Protein AF-A0A226M8Y0-F1 (afdb_monomer)

InterPro domains:
  IPR011990 Tetratricopeptide-like helical domain superfamily [G3DSA:1.25.40.10] (1-54)
  IPR011990 Tetratricopeptide-like helical domain superfamily [SSF48452] (23-105)

Nearest PDB structures (foldseek):
  7r5j-assembly1_00  TM=8.831E-01  e=1.994E-09  Homo sapiens
  7tdz-assembly1_P  TM=9.071E-01  e=4.743E-09  Xenopus laevis
  7mnl-assembly1_A  TM=5.770E-01  e=2.683E-08  Homo sapiens
  6tzt-assembly1_A  TM=6.673E-01  e=3.826E-02  Homo sapiens
  5a1v-assembly1_Q  TM=6.647E-01  e=2.278E-01  Mus musculus

Organism: Callipepla squamata (NCBI:txid9009)

Structure (mmCIF, N/CA/C/O backbone):
data_AF-A0A226M8Y0-F1
#
_entry.id   AF-A0A226M8Y0-F1
#
loop_
_atom_site.group_PDB
_atom_site.id
_atom_site.type_symbol
_atom_site.label_atom_id
_atom_site.label_alt_id
_atom_site.label_comp_id
_atom_site.label_asym_id
_atom_site.label_entity_id
_atom_site.label_seq_id
_atom_site.pdbx_PDB_ins_code
_atom_site.Cartn_x
_atom_site.Cartn_y
_atom_site.Cartn_z
_atom_site.occupancy
_atom_site.B_iso_or_equiv
_atom_site.auth_seq_id
_atom_site.auth_comp_id
_atom_site.auth_asym_id
_atom_site.auth_atom_id
_atom_site.pdbx_PDB_model_num
ATOM 1 N N . MET A 1 1 ? 2.984 3.145 -31.083 1.00 58.38 1 MET A N 1
ATOM 2 C CA . MET A 1 1 ? 3.141 1.990 -30.169 1.00 58.38 1 MET A CA 1
ATOM 3 C C . MET A 1 1 ? 1.773 1.666 -29.578 1.00 58.38 1 MET A C 1
ATOM 5 O O . MET A 1 1 ? 1.120 2.589 -29.107 1.00 58.38 1 MET A O 1
ATOM 9 N N . GLN A 1 2 ? 1.314 0.416 -29.656 1.00 77.88 2 GLN A N 1
ATOM 10 C CA . GLN A 1 2 ? -0.020 0.004 -29.196 1.00 77.88 2 GLN A CA 1
ATOM 11 C C . GLN A 1 2 ? -0.092 0.041 -27.660 1.00 77.88 2 GLN A C 1
ATOM 13 O O . GLN A 1 2 ? 0.807 -0.481 -27.000 1.00 77.88 2 GLN A O 1
ATOM 18 N N . LYS A 1 3 ? -1.111 0.698 -27.084 1.00 72.81 3 LYS A N 1
ATOM 19 C CA . LYS A 1 3 ? -1.221 0.896 -25.624 1.00 72.81 3 LYS A CA 1
ATOM 20 C C . LYS A 1 3 ? -1.254 -0.441 -24.874 1.00 72.81 3 LYS A C 1
ATOM 22 O O . LYS A 1 3 ? -0.541 -0.593 -23.888 1.00 72.81 3 LYS A O 1
ATOM 27 N N . ASP A 1 4 ? -1.975 -1.427 -25.399 1.00 77.56 4 ASP A N 1
ATOM 28 C CA . ASP A 1 4 ? -2.114 -2.756 -24.782 1.00 77.56 4 ASP A CA 1
ATOM 29 C C . ASP A 1 4 ? -0.784 -3.511 -24.689 1.00 77.56 4 ASP A C 1
ATOM 31 O O . ASP A 1 4 ? -0.531 -4.237 -23.728 1.00 77.56 4 ASP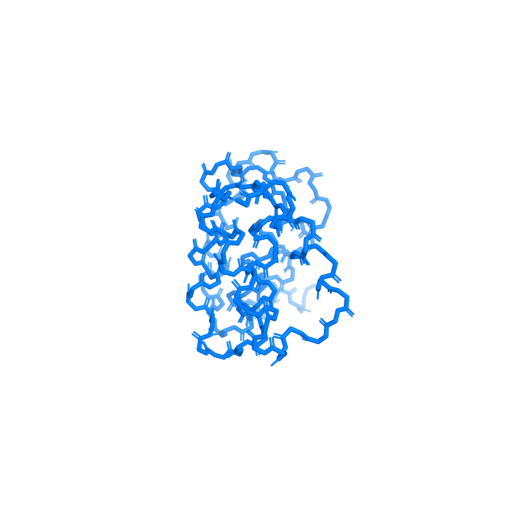 A O 1
ATOM 35 N N . LEU A 1 5 ? 0.120 -3.276 -25.646 1.00 82.12 5 LEU A N 1
ATOM 36 C CA . LEU A 1 5 ? 1.455 -3.866 -25.632 1.00 82.12 5 LEU A CA 1
ATOM 37 C C . LEU A 1 5 ? 2.279 -3.356 -24.442 1.00 82.12 5 LEU A C 1
ATOM 39 O O . LEU A 1 5 ? 3.066 -4.109 -23.877 1.00 82.12 5 LEU A O 1
ATOM 43 N N . VAL A 1 6 ? 2.085 -2.098 -24.026 1.00 83.00 6 VAL A N 1
ATOM 44 C CA . VAL A 1 6 ? 2.782 -1.526 -22.863 1.00 83.00 6 VAL A CA 1
ATOM 45 C C . VAL A 1 6 ? 2.369 -2.240 -21.579 1.00 83.00 6 VAL A C 1
ATOM 47 O O . VAL A 1 6 ? 3.239 -2.611 -20.793 1.00 83.00 6 VAL A O 1
ATOM 50 N N . LEU A 1 7 ? 1.066 -2.471 -21.385 1.00 78.12 7 LEU A N 1
ATOM 51 C CA . LEU A 1 7 ? 0.573 -3.189 -20.211 1.00 78.12 7 LEU A CA 1
ATOM 52 C C . LEU A 1 7 ? 1.078 -4.635 -20.210 1.00 78.12 7 LEU A C 1
ATOM 54 O O . LEU A 1 7 ? 1.578 -5.101 -19.192 1.00 78.12 7 LEU A O 1
ATOM 58 N N . LYS A 1 8 ? 1.055 -5.310 -21.367 1.00 82.56 8 LYS A N 1
ATOM 59 C CA . LYS A 1 8 ? 1.547 -6.688 -21.496 1.00 82.56 8 LYS A CA 1
ATOM 60 C C . LYS A 1 8 ? 3.038 -6.819 -21.193 1.00 82.56 8 LYS A C 1
ATOM 62 O O . LYS A 1 8 ? 3.442 -7.748 -20.502 1.00 82.56 8 LYS A O 1
ATOM 67 N N . ILE A 1 9 ? 3.858 -5.885 -21.677 1.00 82.69 9 ILE A N 1
ATOM 68 C CA . ILE A 1 9 ? 5.292 -5.853 -21.360 1.00 82.69 9 ILE A CA 1
ATOM 69 C C . ILE A 1 9 ? 5.486 -5.667 -19.852 1.00 82.69 9 ILE A C 1
ATOM 71 O O . ILE A 1 9 ? 6.259 -6.404 -19.245 1.00 82.69 9 ILE A O 1
ATOM 75 N N . ALA A 1 10 ? 4.758 -4.738 -19.232 1.00 78.00 10 ALA A N 1
ATOM 76 C CA . ALA A 1 10 ? 4.867 -4.492 -17.799 1.00 78.00 10 ALA A CA 1
ATOM 77 C C . ALA A 1 10 ? 4.387 -5.703 -16.959 1.00 78.00 10 ALA A C 1
ATOM 79 O O . ALA A 1 10 ? 5.039 -6.073 -15.984 1.00 78.00 10 ALA A O 1
ATOM 80 N N . GLU A 1 11 ? 3.322 -6.395 -17.384 1.00 77.56 11 GLU A N 1
ATOM 81 C CA . GLU A 1 11 ? 2.862 -7.664 -16.795 1.00 77.56 11 GLU A CA 1
ATOM 82 C C . GLU A 1 11 ? 3.895 -8.789 -16.922 1.00 77.56 11 GLU A C 1
ATOM 84 O O . GLU A 1 11 ? 4.092 -9.550 -15.979 1.00 77.56 11 GLU A O 1
ATOM 89 N N . LEU A 1 12 ? 4.571 -8.919 -18.066 1.00 79.12 12 LEU A N 1
ATOM 90 C CA . LEU A 1 12 ? 5.608 -9.938 -18.263 1.00 79.12 12 LEU A CA 1
ATOM 91 C C . LEU A 1 12 ? 6.837 -9.671 -17.389 1.00 79.12 12 LEU A C 1
ATOM 93 O O . LEU A 1 12 ? 7.475 -10.601 -16.895 1.00 79.12 12 LEU A O 1
ATOM 97 N N . LEU A 1 13 ? 7.148 -8.397 -17.157 1.00 68.19 13 LEU A N 1
ATOM 98 C CA . LEU A 1 13 ? 8.251 -7.977 -16.297 1.00 68.19 13 LEU A CA 1
ATOM 99 C C . LEU A 1 13 ? 7.940 -8.167 -14.804 1.00 68.19 13 LEU A C 1
ATOM 101 O O . LEU A 1 13 ? 8.865 -8.202 -14.005 1.00 68.19 13 LEU A O 1
ATOM 105 N N . ARG A 1 14 ? 6.679 -8.426 -14.429 1.00 65.12 14 ARG A N 1
ATOM 106 C CA . ARG A 1 14 ? 6.230 -8.759 -13.060 1.00 65.12 14 ARG A CA 1
ATOM 107 C C . ARG A 1 14 ? 6.970 -9.945 -12.423 1.00 65.12 14 ARG A C 1
ATOM 109 O O . ARG A 1 14 ? 7.017 -10.041 -11.193 1.00 65.12 14 ARG A O 1
ATOM 116 N N . HIS A 1 15 ? 7.460 -10.871 -13.249 1.00 60.75 15 HIS A N 1
ATOM 117 C CA . HIS A 1 15 ? 8.180 -12.082 -12.833 1.00 60.75 15 HIS A CA 1
ATOM 118 C C . HIS A 1 15 ? 9.705 -11.940 -12.914 1.00 60.75 15 HIS A C 1
ATOM 120 O O . HIS A 1 15 ? 10.415 -12.841 -12.477 1.00 60.75 15 HIS A O 1
ATOM 126 N N . LYS A 1 16 ? 10.209 -10.838 -13.480 1.00 58.28 16 LYS A N 1
ATOM 127 C CA . LYS A 1 16 ? 11.637 -10.521 -13.517 1.00 58.28 16 LYS A CA 1
ATOM 128 C C . LYS A 1 16 ? 11.958 -9.520 -12.415 1.00 58.28 16 LYS A C 1
ATOM 130 O O . LYS A 1 16 ? 11.077 -8.802 -11.950 1.00 58.28 16 LYS A O 1
ATOM 135 N N . ASP A 1 17 ? 13.210 -9.520 -11.984 1.00 61.28 17 ASP A N 1
ATOM 136 C CA . ASP A 1 17 ? 13.691 -8.626 -10.939 1.00 61.28 17 ASP A CA 1
ATOM 137 C C . ASP A 1 17 ? 13.420 -7.166 -11.345 1.00 61.28 17 ASP A C 1
ATOM 139 O O . ASP A 1 17 ? 13.910 -6.688 -12.372 1.00 61.28 17 ASP A O 1
ATOM 143 N N . ILE A 1 18 ? 12.558 -6.481 -10.585 1.00 63.34 18 ILE A N 1
ATOM 144 C CA . ILE A 1 18 ? 12.088 -5.115 -10.890 1.00 63.34 18 ILE A CA 1
ATOM 145 C C . ILE A 1 18 ? 13.242 -4.100 -10.754 1.00 63.34 18 ILE A C 1
ATOM 147 O O . ILE A 1 18 ? 13.149 -2.976 -11.243 1.00 63.34 18 ILE A O 1
ATOM 151 N N . THR A 1 19 ? 14.365 -4.537 -10.180 1.00 61.97 19 THR A N 1
ATOM 152 C CA . THR A 1 19 ? 15.636 -3.814 -10.105 1.00 61.97 19 THR A CA 1
ATOM 153 C C . THR A 1 19 ? 16.309 -3.585 -11.472 1.00 61.97 19 THR A C 1
ATOM 155 O O . THR A 1 19 ? 17.197 -2.739 -11.570 1.00 61.97 19 THR A O 1
ATOM 158 N N . ASP A 1 20 ? 15.875 -4.247 -12.558 1.00 70.19 20 ASP A N 1
ATOM 159 C CA . ASP A 1 20 ? 16.306 -3.907 -13.926 1.00 70.19 20 ASP A CA 1
ATOM 160 C C . ASP A 1 20 ? 15.704 -2.549 -14.343 1.00 70.19 20 ASP A C 1
ATOM 162 O O . ASP A 1 20 ? 14.484 -2.388 -14.426 1.00 70.19 20 ASP A O 1
ATOM 166 N N . GLY A 1 21 ? 16.546 -1.563 -14.676 1.00 75.44 21 GLY A N 1
ATOM 167 C CA . GLY A 1 21 ? 16.112 -0.221 -15.097 1.00 75.44 21 GLY A CA 1
ATOM 168 C C . GLY A 1 21 ? 15.120 -0.211 -16.273 1.00 75.44 21 GLY A C 1
ATOM 169 O O . GLY A 1 21 ? 14.313 0.713 -16.403 1.00 75.44 21 GLY A O 1
ATOM 170 N N . ARG A 1 22 ? 15.094 -1.266 -17.101 1.00 81.94 22 ARG A N 1
ATOM 171 C CA . ARG A 1 22 ? 14.066 -1.439 -18.143 1.00 81.94 22 ARG A CA 1
ATOM 172 C C . ARG A 1 22 ? 12.691 -1.749 -17.555 1.00 81.94 22 ARG A C 1
ATOM 174 O O . ARG A 1 22 ? 11.695 -1.257 -18.080 1.00 81.94 22 ARG A O 1
ATOM 181 N N . ALA A 1 23 ? 12.621 -2.547 -16.489 1.00 81.81 23 ALA A N 1
ATOM 182 C CA . ALA A 1 23 ? 11.373 -2.858 -15.798 1.00 81.81 23 ALA A CA 1
ATOM 183 C C . ALA A 1 23 ? 10.760 -1.598 -15.189 1.00 81.81 23 ALA A C 1
ATOM 185 O O . ALA A 1 23 ? 9.596 -1.306 -15.469 1.00 81.81 23 ALA A O 1
ATOM 186 N N . LYS A 1 24 ? 11.565 -0.797 -14.481 1.00 85.69 24 LYS A N 1
ATOM 187 C CA . LYS A 1 24 ? 11.145 0.506 -13.947 1.00 85.69 24 LYS A CA 1
ATOM 188 C C . LYS A 1 24 ? 10.529 1.403 -15.027 1.00 85.69 24 LYS A C 1
ATOM 190 O O . LYS A 1 24 ? 9.388 1.841 -14.880 1.00 85.69 24 LYS A O 1
ATOM 195 N N . PHE A 1 25 ? 11.213 1.575 -16.162 1.00 89.12 25 PHE A N 1
ATOM 196 C CA . PHE A 1 25 ? 10.705 2.377 -17.282 1.00 89.12 25 PHE A CA 1
ATOM 197 C C . PHE A 1 25 ? 9.332 1.903 -17.792 1.00 89.12 25 PHE A C 1
ATOM 199 O O . PHE A 1 25 ? 8.430 2.712 -18.027 1.00 89.12 25 PHE A O 1
ATOM 206 N N . TRP A 1 26 ? 9.150 0.592 -17.980 1.00 89.56 26 TRP A N 1
ATOM 207 C CA . TRP A 1 26 ? 7.886 0.048 -18.483 1.00 89.56 26 TRP A CA 1
ATOM 208 C C . TRP A 1 26 ? 6.749 0.162 -17.470 1.00 89.56 26 TRP A C 1
ATOM 210 O O . TRP A 1 26 ? 5.623 0.463 -17.869 1.00 89.56 26 TRP A O 1
ATOM 220 N N . VAL A 1 27 ? 7.039 -0.016 -16.180 1.00 89.62 27 VAL A N 1
ATOM 221 C CA . VAL A 1 27 ? 6.064 0.157 -15.095 1.00 89.62 27 VAL A CA 1
ATOM 222 C C . VAL A 1 27 ? 5.602 1.610 -15.002 1.00 89.62 27 VAL A C 1
ATOM 224 O O . VAL A 1 27 ? 4.398 1.868 -15.016 1.00 89.62 27 VAL A O 1
ATOM 227 N N . GLU A 1 28 ? 6.525 2.573 -14.993 1.00 90.12 28 GLU A N 1
ATOM 228 C CA . GLU A 1 28 ? 6.189 4.003 -14.974 1.00 90.12 28 GLU A CA 1
ATOM 229 C C . GLU A 1 28 ? 5.372 4.408 -16.206 1.00 90.12 28 GLU A C 1
ATOM 231 O O . GLU A 1 28 ? 4.369 5.124 -16.111 1.00 90.12 28 GLU A O 1
ATOM 236 N N . LYS A 1 29 ? 5.754 3.897 -17.383 1.00 90.94 29 LYS A N 1
ATOM 237 C CA . LYS A 1 29 ? 5.026 4.150 -18.627 1.00 90.94 29 LYS A CA 1
ATOM 238 C C . LYS A 1 29 ? 3.618 3.552 -18.599 1.00 90.94 29 LYS A C 1
ATOM 240 O O . LYS A 1 29 ? 2.691 4.220 -19.057 1.00 90.94 29 LYS A O 1
ATOM 245 N N . ALA A 1 30 ? 3.445 2.340 -18.069 1.00 90.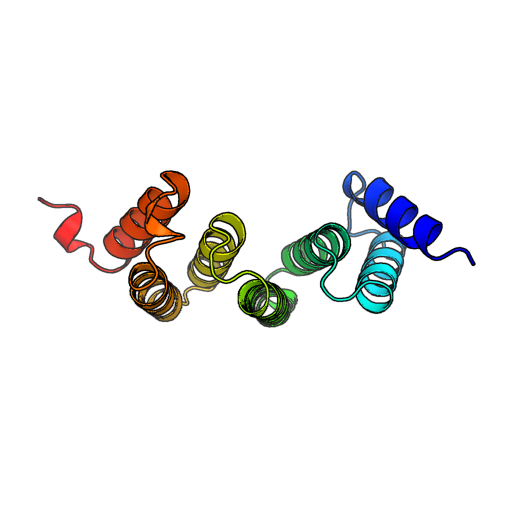00 30 ALA A N 1
ATOM 246 C CA . ALA A 1 30 ? 2.135 1.712 -17.908 1.00 90.00 30 ALA A CA 1
ATOM 247 C C . ALA A 1 30 ? 1.250 2.513 -16.943 1.00 90.00 30 ALA A C 1
ATOM 249 O O . ALA A 1 30 ? 0.122 2.847 -17.297 1.00 90.00 30 ALA A O 1
ATOM 250 N N . ALA A 1 31 ? 1.780 2.912 -15.783 1.00 89.38 31 ALA A N 1
ATOM 251 C CA . ALA A 1 31 ? 1.050 3.715 -14.804 1.00 89.38 31 ALA A CA 1
ATOM 252 C C . ALA A 1 31 ? 0.582 5.064 -15.376 1.00 89.38 31 ALA A C 1
ATOM 254 O O . ALA A 1 31 ? -0.535 5.497 -15.104 1.00 89.38 31 ALA A O 1
ATOM 255 N N . ARG A 1 32 ? 1.403 5.711 -16.216 1.00 90.12 32 ARG A N 1
ATOM 256 C CA . ARG A 1 32 ? 1.033 6.967 -16.887 1.00 90.12 32 ARG A CA 1
ATOM 257 C C . ARG A 1 32 ? -0.031 6.780 -17.972 1.00 90.12 32 ARG A C 1
ATOM 259 O O . ARG A 1 32 ? -0.850 7.669 -18.176 1.00 90.12 32 ARG A O 1
ATOM 266 N N . LEU A 1 33 ? 0.005 5.668 -18.708 1.00 91.44 33 LEU A N 1
ATOM 267 C CA . LEU A 1 33 ? -0.943 5.404 -19.799 1.00 91.44 33 LEU A CA 1
ATOM 268 C C . LEU A 1 33 ? -2.291 4.864 -19.313 1.00 91.44 33 LEU A C 1
ATOM 270 O O . LEU A 1 33 ? -3.287 5.033 -20.014 1.00 91.44 33 LEU A O 1
ATOM 274 N N . PHE A 1 34 ? -2.310 4.227 -18.143 1.00 87.81 34 PHE A N 1
ATOM 275 C CA . PHE A 1 34 ? -3.477 3.557 -17.577 1.00 87.81 34 PHE A CA 1
ATOM 276 C C . PHE A 1 34 ? -3.701 3.959 -16.107 1.00 87.81 34 PHE A C 1
ATOM 278 O O . PHE A 1 34 ? -3.639 3.103 -15.219 1.00 87.81 34 PHE A O 1
ATOM 285 N N . PRO A 1 35 ? -3.948 5.250 -15.813 1.00 86.69 35 PRO A N 1
ATOM 286 C CA . PRO A 1 35 ? -4.215 5.689 -14.447 1.00 86.69 35 PRO A CA 1
ATOM 287 C C . PRO A 1 35 ? -5.475 5.003 -13.900 1.00 86.69 35 PRO A C 1
ATOM 289 O O . PRO A 1 35 ? -6.492 4.919 -14.585 1.00 86.69 35 PRO A O 1
ATOM 292 N N . GLY A 1 36 ? -5.400 4.485 -12.673 1.00 85.31 36 GLY A N 1
ATOM 293 C CA . GLY A 1 36 ? -6.509 3.781 -12.018 1.00 85.31 36 GLY A CA 1
ATOM 294 C C . GLY A 1 36 ? -6.747 2.345 -12.500 1.00 85.31 36 GLY A C 1
ATOM 295 O O . GLY A 1 36 ? -7.565 1.645 -11.910 1.00 85.31 36 GLY A O 1
ATOM 296 N N . ASN A 1 37 ? -6.032 1.866 -13.526 1.00 89.19 37 ASN A N 1
ATOM 297 C CA . ASN A 1 37 ? -6.103 0.462 -13.920 1.00 89.19 37 ASN A CA 1
ATOM 298 C C . ASN A 1 37 ? -5.466 -0.423 -12.827 1.00 89.19 37 ASN A C 1
ATOM 300 O O . ASN A 1 37 ? -4.282 -0.235 -12.533 1.00 89.19 37 ASN A O 1
ATOM 304 N N . PRO A 1 38 ? -6.182 -1.422 -12.270 1.00 87.19 38 PRO A N 1
ATOM 305 C CA . PRO A 1 38 ? -5.672 -2.220 -11.153 1.00 87.19 38 PRO A CA 1
ATOM 306 C C . PRO A 1 38 ? -4.337 -2.918 -11.441 1.00 87.19 38 PRO A C 1
ATOM 308 O O . PRO A 1 38 ? -3.470 -2.979 -10.572 1.00 87.19 38 PRO A O 1
ATOM 311 N N . ALA A 1 39 ? -4.124 -3.411 -12.666 1.00 87.44 39 ALA A N 1
ATOM 312 C CA . ALA A 1 39 ? -2.875 -4.077 -13.031 1.00 87.44 39 ALA A CA 1
ATOM 313 C C . ALA A 1 39 ? -1.702 -3.086 -13.091 1.00 87.44 39 ALA A C 1
ATOM 315 O O . ALA A 1 39 ? -0.643 -3.347 -12.516 1.00 87.44 39 ALA A O 1
ATOM 316 N N . ALA A 1 40 ? -1.897 -1.924 -13.721 1.00 89.75 40 ALA A N 1
ATOM 317 C CA . ALA A 1 40 ? -0.882 -0.872 -13.783 1.00 89.75 40 ALA A CA 1
ATOM 318 C C . ALA A 1 40 ? -0.540 -0.322 -12.387 1.00 89.75 40 ALA A C 1
ATOM 320 O O . ALA A 1 40 ? 0.636 -0.143 -12.061 1.00 89.75 40 ALA A O 1
ATOM 321 N N . CYS A 1 41 ? -1.548 -0.120 -11.537 1.00 90.69 41 CYS A N 1
ATOM 322 C CA . CYS A 1 41 ? -1.340 0.317 -10.164 1.00 90.69 41 CYS A CA 1
ATOM 323 C C . CYS A 1 41 ? -0.580 -0.727 -9.337 1.00 90.69 41 CYS A C 1
ATOM 325 O O . CYS A 1 41 ? 0.394 -0.375 -8.678 1.00 90.69 41 CYS A O 1
ATOM 327 N N . ARG A 1 42 ? -0.928 -2.019 -9.428 1.00 90.06 42 ARG A N 1
ATOM 328 C CA . ARG A 1 42 ? -0.197 -3.087 -8.717 1.00 90.06 42 ARG A CA 1
ATOM 329 C C . ARG A 1 42 ? 1.261 -3.198 -9.147 1.00 90.06 42 ARG A C 1
ATOM 331 O O . ARG A 1 42 ? 2.118 -3.480 -8.313 1.00 90.06 42 ARG A O 1
ATOM 338 N N . LEU A 1 43 ? 1.561 -2.962 -10.422 1.00 89.75 43 LEU A N 1
ATOM 339 C CA . LEU A 1 43 ? 2.942 -2.906 -10.902 1.00 89.75 43 LEU A CA 1
ATOM 340 C C . LEU A 1 43 ? 3.698 -1.719 -10.295 1.00 89.75 43 LEU A C 1
ATOM 342 O O . LEU A 1 43 ? 4.810 -1.900 -9.802 1.00 89.75 43 LEU A O 1
ATOM 346 N N . LYS A 1 44 ? 3.078 -0.531 -10.262 1.00 91.81 44 LYS A N 1
ATOM 347 C CA . LYS A 1 44 ? 3.661 0.660 -9.628 1.00 91.81 44 LYS A CA 1
ATOM 348 C C . LYS A 1 44 ? 3.885 0.459 -8.128 1.00 91.81 44 LYS A C 1
ATOM 350 O O . LYS A 1 44 ? 4.952 0.791 -7.630 1.00 91.81 44 LYS A O 1
ATOM 355 N N . GLN A 1 45 ? 2.917 -0.120 -7.423 1.00 92.31 45 GLN A N 1
ATOM 356 C CA . GLN A 1 45 ? 3.046 -0.431 -6.002 1.00 92.31 45 GLN A CA 1
ATOM 357 C C . GLN A 1 45 ? 4.253 -1.341 -5.724 1.00 92.31 45 GLN A C 1
ATOM 359 O O . GLN A 1 45 ? 5.057 -1.031 -4.855 1.00 92.31 45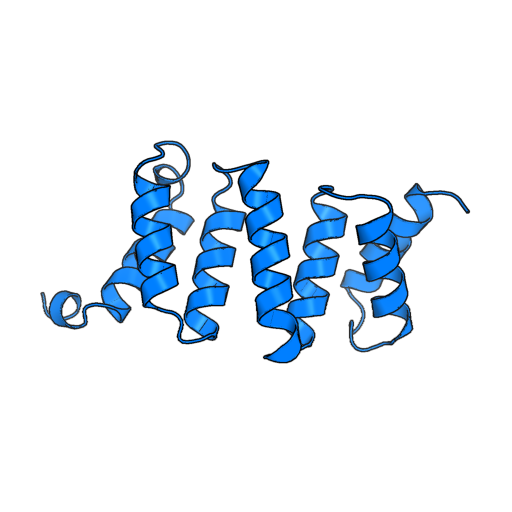 GLN A O 1
ATOM 364 N N . ARG A 1 46 ? 4.432 -2.421 -6.499 1.00 89.00 46 ARG A N 1
ATOM 365 C CA . ARG A 1 46 ? 5.576 -3.338 -6.339 1.00 89.00 46 ARG A CA 1
ATOM 366 C C . ARG A 1 46 ? 6.927 -2.689 -6.619 1.00 89.00 46 ARG A C 1
ATOM 368 O O . ARG A 1 46 ? 7.903 -3.019 -5.956 1.00 89.00 46 ARG A O 1
ATOM 375 N N . LEU A 1 47 ? 6.986 -1.798 -7.609 1.00 90.12 47 LEU A N 1
ATOM 376 C CA . LEU A 1 47 ? 8.185 -1.006 -7.875 1.00 90.12 47 LEU A CA 1
ATOM 377 C C . LEU A 1 47 ? 8.548 -0.170 -6.642 1.00 90.12 47 LEU A C 1
ATOM 379 O O . LEU A 1 47 ? 9.672 -0.256 -6.164 1.00 90.12 47 LEU A O 1
ATOM 383 N N . LEU A 1 48 ? 7.578 0.547 -6.077 1.00 91.06 48 LEU A N 1
ATOM 384 C CA . LEU A 1 48 ? 7.790 1.391 -4.898 1.00 91.06 48 LEU A CA 1
ATOM 385 C C . LEU A 1 48 ? 8.141 0.580 -3.640 1.00 91.06 48 LEU A C 1
ATOM 387 O O . LEU A 1 48 ? 8.944 1.022 -2.829 1.00 91.06 48 LEU A O 1
ATOM 391 N N . GLU A 1 49 ? 7.605 -0.633 -3.492 1.00 88.56 49 GLU A N 1
ATOM 392 C CA . GLU A 1 49 ? 7.998 -1.549 -2.409 1.00 88.56 49 GLU A CA 1
ATOM 393 C C . GLU A 1 49 ? 9.466 -1.971 -2.490 1.00 88.56 49 GLU A C 1
ATOM 395 O O . GLU A 1 49 ? 10.107 -2.151 -1.457 1.00 88.56 49 GLU A O 1
ATOM 400 N N . SER A 1 50 ? 10.007 -2.114 -3.704 1.00 86.75 50 SER A N 1
ATOM 401 C CA . SER A 1 50 ? 11.425 -2.440 -3.895 1.00 86.75 50 SER A CA 1
ATOM 402 C C . SER A 1 50 ? 12.367 -1.266 -3.608 1.00 86.75 50 SER A C 1
ATOM 404 O O . SER A 1 50 ? 13.551 -1.487 -3.376 1.00 86.75 50 SER A O 1
ATOM 406 N N . GLU A 1 51 ? 11.850 -0.034 -3.576 1.00 86.62 51 GLU A N 1
ATOM 407 C CA . GLU A 1 51 ? 12.621 1.186 -3.293 1.00 86.62 51 GLU A CA 1
ATOM 408 C C . GLU A 1 51 ? 12.800 1.452 -1.783 1.00 86.62 51 GLU A C 1
ATOM 410 O O . GLU A 1 51 ? 13.477 2.402 -1.399 1.00 86.62 51 GLU A O 1
ATOM 415 N N . GLY A 1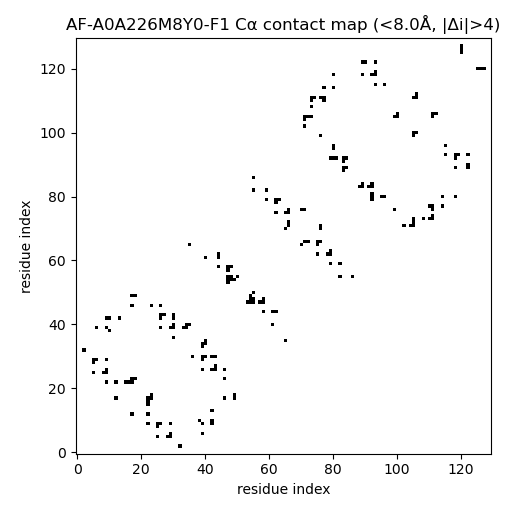 52 ? 12.242 0.614 -0.901 1.00 85.44 52 GLY A N 1
ATOM 416 C CA . GLY A 1 52 ? 12.447 0.744 0.543 1.00 85.44 52 GLY A CA 1
ATOM 417 C C . GLY A 1 52 ? 11.831 2.025 1.117 1.00 85.44 52 GLY A C 1
ATOM 418 O O . GLY A 1 52 ? 10.656 2.297 0.892 1.00 85.44 52 GLY A O 1
ATOM 419 N N . GLU A 1 53 ? 12.580 2.784 1.929 1.00 85.69 53 GLU A N 1
ATOM 420 C CA . GLU A 1 53 ? 12.096 4.038 2.557 1.00 85.69 53 GLU A CA 1
ATOM 421 C C . GLU A 1 53 ? 11.710 5.091 1.516 1.00 85.69 53 GLU A C 1
ATOM 423 O O . GLU A 1 53 ? 10.639 5.688 1.627 1.00 85.69 53 GLU A O 1
ATOM 428 N N . ASP A 1 54 ? 12.511 5.240 0.461 1.00 84.94 54 ASP A N 1
ATOM 429 C CA . ASP A 1 54 ? 12.342 6.287 -0.552 1.00 84.94 54 ASP A CA 1
ATOM 430 C C . ASP A 1 54 ? 11.025 6.147 -1.343 1.00 84.94 54 ASP A C 1
ATOM 432 O O . ASP A 1 54 ? 10.440 7.139 -1.786 1.00 84.94 54 ASP A O 1
ATOM 436 N N . GLY A 1 55 ? 10.524 4.916 -1.493 1.00 87.69 55 GLY A N 1
ATOM 437 C CA . GLY A 1 55 ? 9.284 4.612 -2.213 1.00 87.69 55 GLY A CA 1
ATOM 438 C C . GLY A 1 55 ? 8.010 4.662 -1.362 1.00 87.69 55 GLY A C 1
ATOM 439 O O . GLY A 1 55 ? 6.907 4.612 -1.915 1.00 87.69 55 GLY A O 1
ATOM 440 N N . ARG A 1 56 ? 8.108 4.755 -0.028 1.00 91.44 56 ARG A N 1
ATOM 441 C CA . ARG A 1 56 ? 6.957 4.551 0.877 1.00 91.44 56 ARG A CA 1
ATOM 442 C C . ARG A 1 56 ? 5.873 5.608 0.767 1.00 91.44 56 ARG A C 1
ATOM 444 O O . ARG A 1 56 ? 4.699 5.253 0.676 1.00 91.44 56 ARG A O 1
ATOM 451 N N . ASP A 1 57 ? 6.229 6.887 0.785 1.00 93.12 57 ASP A N 1
ATOM 452 C CA . ASP A 1 57 ? 5.219 7.952 0.735 1.00 93.12 57 ASP A CA 1
ATOM 453 C C . ASP A 1 57 ? 4.484 7.941 -0.610 1.00 93.12 57 ASP A C 1
ATOM 455 O O . ASP A 1 57 ? 3.255 8.014 -0.662 1.00 93.12 57 ASP A O 1
ATOM 459 N N . GLN A 1 58 ? 5.216 7.697 -1.699 1.00 92.94 58 GLN A N 1
ATOM 460 C CA . GLN A 1 58 ? 4.615 7.496 -3.015 1.00 92.94 58 GLN A CA 1
ATOM 461 C C . GLN A 1 58 ? 3.719 6.250 -3.054 1.00 92.94 58 GLN A C 1
ATOM 463 O O . GLN A 1 58 ? 2.678 6.260 -3.716 1.00 92.94 58 GLN A O 1
ATOM 468 N N . LEU A 1 59 ? 4.096 5.172 -2.357 1.00 95.31 59 LEU A N 1
ATOM 469 C CA . LEU A 1 59 ? 3.288 3.957 -2.261 1.00 95.31 59 LEU A CA 1
ATOM 470 C C . LEU A 1 59 ? 1.969 4.232 -1.531 1.00 95.31 59 LEU A C 1
ATOM 472 O O . LEU A 1 59 ? 0.910 3.821 -2.011 1.00 95.31 59 LEU A O 1
ATOM 476 N N . LEU A 1 60 ? 2.023 4.965 -0.415 1.00 95.19 60 LEU A N 1
ATOM 477 C CA . LEU A 1 60 ? 0.839 5.408 0.321 1.00 95.19 60 LEU A CA 1
ATOM 478 C C . LEU A 1 60 ? -0.085 6.245 -0.569 1.00 95.19 60 LEU A C 1
ATOM 480 O O . LEU A 1 60 ? -1.292 6.006 -0.584 1.00 95.19 60 LEU A O 1
ATOM 484 N N . ASP A 1 61 ? 0.460 7.179 -1.348 1.00 94.25 61 ASP A N 1
ATOM 485 C CA . ASP A 1 61 ? -0.332 8.031 -2.239 1.00 94.25 61 ASP A CA 1
ATOM 486 C C . ASP A 1 61 ? -1.013 7.247 -3.365 1.00 94.25 61 ASP A C 1
ATOM 488 O O . ASP A 1 61 ? -2.181 7.501 -3.686 1.00 94.25 61 ASP A O 1
ATOM 492 N N . VAL A 1 62 ? -0.325 6.253 -3.939 1.00 94.38 62 VAL A N 1
ATOM 493 C CA . VAL A 1 62 ? -0.913 5.352 -4.942 1.00 94.38 62 VAL A CA 1
ATOM 494 C C . VAL A 1 62 ? -2.075 4.562 -4.340 1.00 94.38 62 VAL A C 1
ATOM 496 O O . VAL A 1 62 ? -3.171 4.585 -4.902 1.00 94.38 62 VAL A O 1
ATOM 499 N N . ILE A 1 63 ? -1.877 3.927 -3.181 1.00 95.00 63 ILE A N 1
ATOM 500 C CA . ILE A 1 63 ? -2.919 3.115 -2.531 1.00 95.00 63 ILE A CA 1
ATOM 501 C C . ILE A 1 63 ? -4.117 3.986 -2.128 1.00 95.00 63 ILE A C 1
ATOM 503 O O . ILE A 1 63 ? -5.260 3.625 -2.401 1.00 95.00 63 ILE A O 1
ATOM 507 N N . ARG A 1 64 ? -3.881 5.169 -1.543 1.00 94.56 64 ARG A N 1
ATOM 508 C CA . ARG A 1 64 ? -4.945 6.125 -1.184 1.00 94.56 64 ARG A CA 1
ATOM 509 C C . ARG A 1 64 ? -5.741 6.585 -2.402 1.00 94.56 64 ARG A C 1
ATOM 511 O O . ARG A 1 64 ? -6.956 6.741 -2.316 1.00 94.56 64 ARG A O 1
ATOM 518 N N . THR A 1 65 ? -5.075 6.802 -3.535 1.00 93.81 65 THR A N 1
ATOM 519 C CA . THR A 1 65 ? -5.748 7.173 -4.786 1.00 93.81 65 THR A CA 1
ATOM 520 C C . THR A 1 65 ? -6.663 6.052 -5.275 1.00 93.81 65 THR A C 1
ATOM 522 O O . THR A 1 65 ? -7.789 6.326 -5.681 1.00 93.81 65 THR A O 1
ATOM 525 N N . GLU A 1 66 ? -6.224 4.794 -5.196 1.00 93.88 66 GLU A N 1
ATOM 526 C CA . GLU A 1 66 ? -7.067 3.650 -5.558 1.00 93.88 66 GLU A CA 1
ATOM 527 C C . GLU A 1 66 ? -8.240 3.450 -4.595 1.00 93.88 66 GLU A C 1
ATOM 529 O O . GLU A 1 66 ? -9.352 3.193 -5.054 1.00 93.88 66 GLU A O 1
ATOM 534 N N . LEU A 1 67 ? -8.025 3.639 -3.289 1.00 92.62 67 LEU A N 1
ATOM 535 C CA . LEU A 1 67 ? -9.080 3.560 -2.273 1.00 92.62 67 LEU A CA 1
ATOM 536 C C . LEU A 1 67 ? -10.169 4.615 -2.469 1.00 92.62 67 LEU A C 1
ATOM 538 O O . LEU A 1 67 ? -11.334 4.336 -2.226 1.00 92.62 67 LEU A O 1
ATOM 542 N N . ARG A 1 68 ? -9.839 5.813 -2.967 1.00 91.31 68 ARG A N 1
ATOM 543 C CA . ARG A 1 68 ? -10.872 6.808 -3.315 1.00 91.31 68 ARG A CA 1
ATOM 544 C C . ARG A 1 68 ? -11.823 6.311 -4.405 1.00 91.31 68 ARG A C 1
ATOM 546 O O . ARG A 1 68 ? -12.974 6.728 -4.428 1.00 91.31 68 ARG A O 1
ATOM 553 N N . ALA A 1 69 ? -11.343 5.461 -5.313 1.00 91.12 69 ALA A N 1
ATOM 554 C CA . ALA A 1 69 ? -12.162 4.878 -6.373 1.00 91.12 69 ALA A CA 1
ATOM 555 C C . ALA A 1 69 ? -12.890 3.598 -5.928 1.00 91.12 69 ALA A C 1
ATOM 557 O O . ALA A 1 69 ? -13.946 3.288 -6.472 1.00 91.12 69 ALA A O 1
ATOM 558 N N . ARG A 1 70 ? -12.316 2.853 -4.976 1.00 90.25 70 ARG A N 1
ATOM 559 C CA . ARG A 1 70 ? -12.830 1.579 -4.449 1.00 90.25 70 ARG A CA 1
ATOM 560 C C . ARG A 1 70 ? -12.661 1.533 -2.922 1.00 90.25 70 ARG A C 1
ATOM 562 O O . ARG A 1 70 ? -11.740 0.874 -2.434 1.00 90.25 70 ARG A O 1
ATOM 569 N N . PRO A 1 71 ? -13.476 2.284 -2.162 1.00 89.31 71 PRO A N 1
ATOM 570 C CA . PRO A 1 71 ? -13.292 2.425 -0.714 1.00 89.31 71 PRO A CA 1
ATOM 571 C C . PRO A 1 71 ? -13.585 1.133 0.058 1.00 89.31 71 PRO A C 1
ATOM 573 O O . PRO A 1 71 ? -13.071 0.935 1.157 1.00 89.31 71 PRO A O 1
ATOM 576 N N . ASP A 1 72 ? -14.386 0.255 -0.533 1.00 88.62 72 ASP A N 1
ATOM 577 C CA . ASP A 1 72 ? -14.843 -1.023 -0.005 1.00 88.62 72 ASP A CA 1
ATOM 578 C C . ASP A 1 72 ? -13.920 -2.208 -0.329 1.00 88.62 72 ASP A C 1
ATOM 580 O O . ASP A 1 72 ? -14.192 -3.321 0.109 1.00 88.62 72 ASP A O 1
ATOM 584 N N . ASP A 1 73 ? -12.825 -1.990 -1.064 1.00 90.75 73 ASP A N 1
ATOM 585 C CA . ASP A 1 73 ? -11.873 -3.036 -1.444 1.00 90.75 73 ASP A CA 1
ATOM 586 C C . ASP A 1 73 ? -11.021 -3.453 -0.221 1.00 90.75 73 ASP A C 1
ATOM 588 O O . ASP A 1 73 ? -10.179 -2.668 0.247 1.00 90.75 73 ASP A O 1
ATOM 592 N N . PRO A 1 74 ? -11.221 -4.665 0.339 1.00 91.00 74 PRO A N 1
ATOM 593 C CA . PRO A 1 74 ? -10.521 -5.084 1.548 1.00 91.00 74 PRO A CA 1
ATOM 594 C C . PRO A 1 74 ? -9.019 -5.247 1.302 1.00 91.00 74 PRO A C 1
ATOM 596 O O . PRO A 1 74 ? -8.224 -4.897 2.173 1.00 91.00 74 PRO A O 1
ATOM 599 N N . ASP A 1 75 ? -8.599 -5.672 0.108 1.00 91.31 75 ASP A N 1
ATOM 600 C CA . ASP A 1 75 ? -7.181 -5.849 -0.212 1.00 91.31 75 ASP A CA 1
ATOM 601 C C . ASP A 1 75 ? -6.435 -4.511 -0.195 1.00 91.31 75 ASP A C 1
ATOM 603 O O . ASP A 1 75 ? -5.312 -4.427 0.312 1.00 91.31 75 ASP A O 1
ATOM 607 N N . LEU A 1 76 ? -7.045 -3.445 -0.725 1.00 93.50 76 LEU A N 1
ATOM 608 C CA . LEU A 1 76 ? -6.4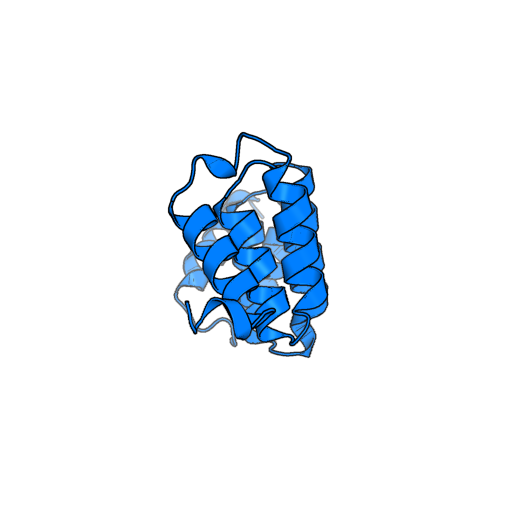54 -2.105 -0.687 1.00 93.50 76 LEU A CA 1
ATOM 609 C C . LEU A 1 76 ? -6.367 -1.555 0.742 1.00 93.50 76 LEU A C 1
ATOM 611 O O . LEU A 1 76 ? -5.345 -0.965 1.108 1.00 93.50 76 LEU A O 1
ATOM 615 N N . ASN A 1 77 ? -7.400 -1.781 1.557 1.00 94.81 77 ASN A N 1
ATOM 616 C CA . ASN A 1 77 ? -7.428 -1.362 2.958 1.00 94.81 77 ASN A CA 1
ATOM 617 C C . ASN A 1 77 ? -6.354 -2.090 3.788 1.00 94.81 77 ASN A C 1
ATOM 619 O O . ASN A 1 77 ? -5.552 -1.441 4.465 1.00 94.81 77 ASN A O 1
ATOM 623 N N . ILE A 1 78 ? -6.263 -3.420 3.667 1.00 95.31 78 ILE A N 1
ATOM 624 C CA . ILE A 1 78 ? -5.230 -4.245 4.318 1.00 95.31 78 ILE A CA 1
ATOM 625 C C . ILE A 1 78 ? -3.834 -3.772 3.911 1.00 95.31 78 ILE A C 1
ATOM 627 O O . ILE A 1 78 ? -2.936 -3.635 4.748 1.00 95.31 78 ILE A O 1
ATOM 631 N N . ARG A 1 79 ? -3.635 -3.501 2.618 1.00 94.62 79 ARG A N 1
ATOM 632 C CA . ARG A 1 79 ? -2.338 -3.074 2.092 1.00 94.62 79 ARG A CA 1
ATOM 633 C C . ARG A 1 79 ? -1.918 -1.716 2.641 1.00 94.62 79 ARG A C 1
ATOM 635 O O . ARG A 1 79 ? -0.756 -1.561 3.006 1.00 94.62 79 ARG A O 1
ATOM 642 N N . LEU A 1 80 ? -2.837 -0.754 2.746 1.00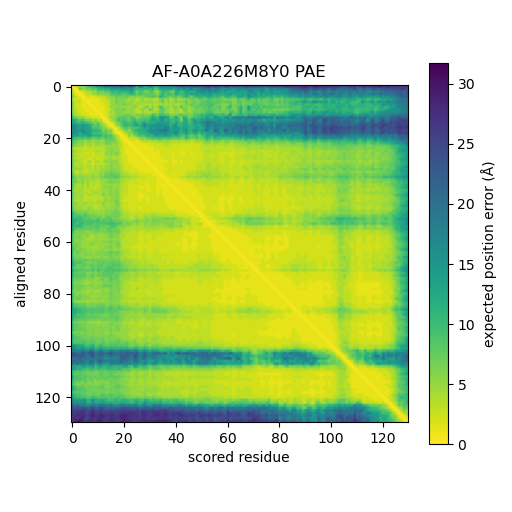 96.19 80 LEU A N 1
ATOM 643 C CA . LEU A 1 80 ? -2.535 0.552 3.334 1.00 96.19 80 LEU A CA 1
ATOM 644 C C . LEU A 1 80 ? -2.087 0.417 4.798 1.00 96.19 80 LEU A C 1
ATOM 646 O O . LEU A 1 80 ? -1.068 0.987 5.192 1.00 96.19 80 LEU A O 1
ATOM 650 N N . VAL A 1 81 ? -2.802 -0.396 5.582 1.00 96.38 81 VAL A N 1
AT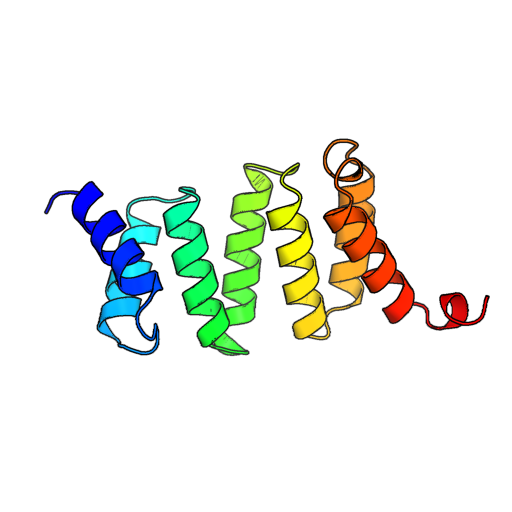OM 651 C CA . VAL A 1 81 ? -2.455 -0.696 6.981 1.00 96.38 81 VAL A CA 1
ATOM 652 C C . VAL A 1 81 ? -1.075 -1.349 7.083 1.00 96.38 81 VAL A C 1
ATOM 654 O O . VAL A 1 81 ? -0.267 -0.956 7.928 1.00 96.38 81 VAL A O 1
ATOM 657 N N . ALA A 1 82 ? -0.762 -2.303 6.202 1.00 94.94 82 ALA A N 1
ATOM 658 C CA . ALA A 1 82 ? 0.543 -2.958 6.170 1.00 94.94 82 ALA A CA 1
ATOM 659 C C . ALA A 1 82 ? 1.691 -1.962 5.922 1.00 94.94 82 ALA A C 1
ATOM 661 O O . ALA A 1 82 ? 2.707 -2.028 6.618 1.00 94.94 82 ALA A O 1
ATOM 662 N N . VAL A 1 83 ? 1.513 -1.005 5.000 1.00 95.06 83 VAL A N 1
ATOM 663 C CA . VAL A 1 83 ? 2.515 0.040 4.725 1.00 95.06 83 VAL A CA 1
ATOM 664 C C . VAL A 1 83 ? 2.690 0.976 5.924 1.00 95.06 83 VAL A C 1
ATOM 666 O O . VAL A 1 83 ? 3.822 1.291 6.289 1.00 95.06 83 VAL A O 1
ATOM 669 N N . TYR A 1 84 ? 1.614 1.390 6.600 1.00 95.62 84 TYR A N 1
ATOM 670 C CA . TYR A 1 84 ? 1.750 2.198 7.819 1.00 95.62 84 TYR A CA 1
ATOM 671 C C . TYR A 1 84 ? 2.527 1.462 8.916 1.00 95.62 84 TYR A C 1
ATOM 673 O O . TYR A 1 84 ? 3.418 2.040 9.542 1.00 95.62 84 TYR A O 1
ATOM 681 N N . ARG A 1 85 ? 2.233 0.175 9.127 1.00 92.75 85 ARG A N 1
ATOM 682 C CA . ARG A 1 85 ? 2.901 -0.641 10.148 1.00 92.75 85 ARG A CA 1
ATOM 683 C C . ARG A 1 85 ? 4.389 -0.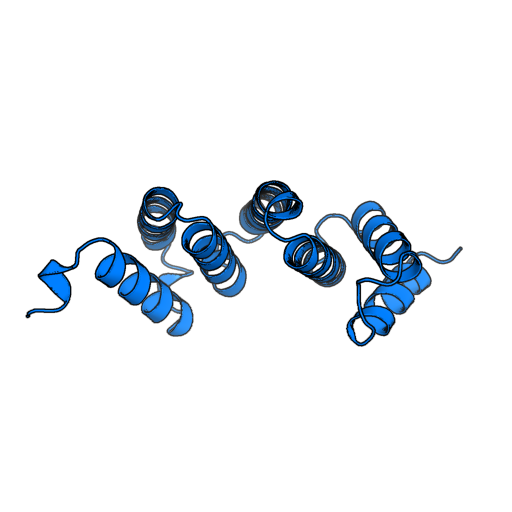831 9.862 1.00 92.75 85 ARG A C 1
ATOM 685 O O . ARG A 1 85 ? 5.194 -0.650 10.771 1.00 92.75 85 ARG A O 1
ATOM 692 N N . SER A 1 86 ? 4.768 -1.129 8.617 1.00 91.38 86 SER A N 1
ATOM 693 C CA . SER A 1 86 ? 6.182 -1.271 8.225 1.00 91.38 86 SER A CA 1
ATOM 694 C C . SER A 1 86 ? 6.960 0.053 8.228 1.00 91.38 86 SER A C 1
ATOM 696 O O . SER A 1 86 ? 8.186 0.051 8.126 1.00 91.38 86 SER A O 1
ATOM 698 N N . SER A 1 87 ? 6.256 1.179 8.359 1.00 89.94 87 SER A N 1
ATOM 699 C CA . SER A 1 87 ? 6.823 2.532 8.423 1.00 89.94 87 SER A CA 1
ATOM 700 C C . SER A 1 87 ? 6.817 3.111 9.844 1.00 89.94 87 SER A C 1
ATOM 702 O O . SER A 1 87 ? 6.995 4.311 10.017 1.00 89.94 87 SER A O 1
ATOM 704 N N . ASN A 1 88 ? 6.552 2.288 10.868 1.00 88.94 88 ASN A N 1
ATOM 705 C CA . ASN A 1 88 ? 6.397 2.715 12.265 1.00 88.94 88 ASN A CA 1
ATOM 706 C C . ASN A 1 88 ? 5.308 3.795 12.481 1.00 88.94 88 ASN A C 1
ATOM 708 O O . ASN A 1 88 ? 5.299 4.518 13.477 1.00 88.94 88 ASN A O 1
ATOM 712 N N . ARG A 1 89 ? 4.341 3.894 11.561 1.00 93.00 89 ARG A N 1
ATOM 713 C CA . ARG A 1 89 ? 3.217 4.843 11.597 1.00 93.00 89 ARG A CA 1
ATOM 714 C C . ARG A 1 89 ? 1.973 4.180 12.181 1.00 93.00 89 ARG A C 1
ATOM 716 O O . ARG A 1 89 ? 0.889 4.217 11.606 1.00 93.00 89 ARG A O 1
ATOM 723 N N . LEU A 1 90 ? 2.124 3.534 13.337 1.00 94.06 90 LEU A N 1
ATOM 724 C CA . LEU A 1 90 ? 1.067 2.699 13.916 1.00 94.06 90 LEU A CA 1
ATOM 725 C C . LEU A 1 90 ? -0.211 3.488 14.250 1.00 94.06 90 LEU A C 1
ATOM 727 O O . LEU A 1 90 ? -1.307 2.961 14.098 1.00 94.06 90 LEU A O 1
ATOM 731 N N . ARG A 1 91 ? -0.092 4.766 14.636 1.00 94.12 91 ARG A N 1
ATOM 732 C CA . ARG A 1 91 ? -1.259 5.641 14.851 1.00 94.12 91 ARG A CA 1
ATOM 733 C C . ARG A 1 91 ? -2.080 5.837 13.577 1.00 94.12 91 ARG A C 1
ATOM 735 O O . ARG A 1 91 ? -3.302 5.769 13.643 1.00 94.12 91 ARG A O 1
ATOM 742 N N . ASP A 1 92 ? -1.419 6.024 12.437 1.00 95.88 92 ASP A N 1
ATOM 743 C CA . ASP A 1 92 ? -2.095 6.187 11.145 1.00 95.88 92 ASP A CA 1
ATOM 744 C C . ASP A 1 92 ? -2.798 4.889 10.728 1.00 95.88 92 ASP A C 1
ATOM 746 O O . ASP A 1 92 ? -3.909 4.931 10.204 1.00 95.88 92 ASP A O 1
ATOM 750 N N . ALA A 1 93 ? -2.187 3.734 11.021 1.00 96.06 93 ALA A N 1
ATOM 751 C CA . ALA A 1 93 ? -2.807 2.427 10.810 1.00 96.06 93 ALA A CA 1
ATOM 752 C C . ALA A 1 93 ? -4.100 2.272 11.628 1.00 96.06 93 ALA A C 1
ATOM 754 O O . ALA A 1 93 ? -5.134 1.905 11.079 1.00 96.06 93 ALA A O 1
ATOM 755 N N . VAL A 1 94 ? -4.053 2.596 12.925 1.00 94.38 94 VAL A N 1
ATOM 756 C CA . VAL A 1 94 ? -5.211 2.525 13.832 1.00 94.38 94 VAL A CA 1
ATOM 757 C C . VAL A 1 94 ? -6.327 3.464 13.385 1.00 94.38 94 VAL A C 1
ATOM 759 O O . VAL A 1 94 ? -7.478 3.039 13.307 1.00 94.38 94 VAL A O 1
ATOM 762 N N . LEU A 1 95 ? -5.990 4.717 13.065 1.00 94.81 95 LEU A N 1
ATOM 763 C CA . LEU A 1 95 ? -6.964 5.705 12.605 1.00 94.81 95 LEU A CA 1
ATOM 764 C C . LEU A 1 95 ? -7.646 5.250 11.310 1.00 94.81 95 LEU A C 1
ATOM 766 O O . LEU A 1 95 ? -8.862 5.370 11.184 1.00 94.81 95 LEU A O 1
ATOM 770 N N . HIS A 1 96 ? -6.877 4.685 10.373 1.00 95.19 96 HIS A N 1
ATOM 771 C CA . HIS A 1 96 ? -7.431 4.133 9.138 1.00 95.19 96 HIS A CA 1
ATOM 772 C C . HIS A 1 96 ? -8.401 2.980 9.412 1.00 95.19 96 HIS A C 1
ATOM 774 O O . HIS A 1 96 ? -9.507 2.994 8.881 1.00 95.19 96 HIS A O 1
ATOM 780 N N . CYS A 1 97 ? -8.036 2.024 10.277 1.00 93.00 97 CYS A N 1
ATOM 781 C CA . CYS 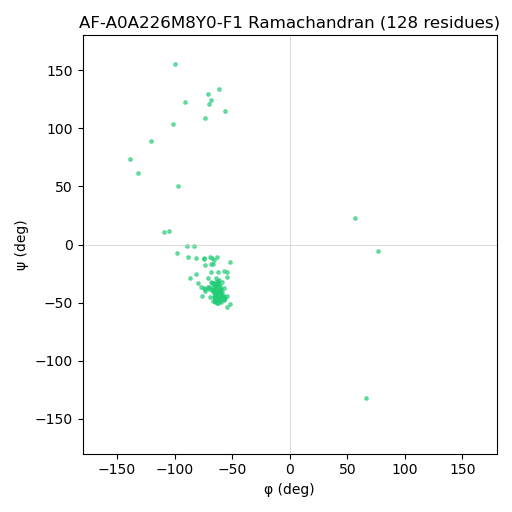A 1 97 ? -8.934 0.934 10.670 1.00 93.00 97 CYS A CA 1
ATOM 782 C C . CYS A 1 97 ? -10.243 1.467 11.265 1.00 93.00 97 CYS A C 1
ATOM 784 O O . CYS A 1 97 ? -11.315 1.061 10.839 1.00 93.00 97 CYS A O 1
ATOM 786 N N . GLN A 1 98 ? -10.169 2.415 12.204 1.00 91.12 98 GLN A N 1
ATOM 787 C CA . GLN A 1 98 ? -11.356 2.998 12.839 1.00 91.12 98 GLN A CA 1
ATOM 788 C C . GLN A 1 98 ? -12.292 3.692 11.845 1.00 91.12 98 GLN A C 1
ATOM 790 O O . GLN A 1 98 ? -13.506 3.663 12.032 1.00 91.12 98 GLN A O 1
ATOM 795 N N . GLU A 1 99 ? -11.747 4.336 10.812 1.00 91.12 99 GLU A N 1
ATOM 796 C CA . GLU A 1 99 ? -12.561 4.983 9.784 1.00 91.12 99 GLU A CA 1
ATOM 797 C C . GLU A 1 99 ? -13.165 3.964 8.812 1.00 91.12 99 GLU A C 1
ATOM 799 O O . GLU A 1 99 ? -14.355 4.030 8.513 1.00 91.12 99 GLU A O 1
ATOM 804 N N . ALA A 1 100 ? -12.374 2.987 8.362 1.00 89.50 100 ALA A N 1
ATOM 805 C CA . ALA A 1 100 ? -12.829 1.950 7.442 1.00 89.50 100 ALA A CA 1
ATOM 806 C C . ALA A 1 100 ? -13.912 1.045 8.063 1.00 89.50 100 ALA A C 1
ATOM 808 O O . ALA A 1 100 ? -14.875 0.708 7.380 1.00 89.50 100 ALA A O 1
ATOM 809 N N . GLU A 1 101 ? -13.828 0.745 9.364 1.00 85.31 101 GLU A N 1
ATOM 810 C CA . GLU A 1 101 ? -14.841 -0.019 10.116 1.00 85.31 101 GLU A CA 1
ATOM 811 C C . GLU A 1 101 ? -16.213 0.669 10.172 1.00 85.31 101 GLU A C 1
ATOM 813 O O . GLU A 1 101 ? -17.241 0.010 10.301 1.00 85.31 101 GLU A O 1
ATOM 818 N N . LYS A 1 102 ? -16.286 1.997 10.003 1.00 84.62 102 LYS A N 1
ATOM 819 C CA . LYS A 1 102 ? -17.587 2.683 9.874 1.00 84.62 102 LYS A CA 1
ATOM 820 C C . LYS A 1 102 ? -18.317 2.290 8.584 1.00 84.62 102 LYS A C 1
ATOM 822 O O . LYS A 1 102 ? -19.519 2.526 8.458 1.00 84.62 102 LYS A O 1
ATOM 827 N N . THR A 1 103 ? -17.603 1.711 7.618 1.00 76.44 103 THR A N 1
ATOM 828 C CA . THR A 1 103 ? -18.128 1.314 6.314 1.00 76.44 103 THR A CA 1
ATOM 829 C C . THR A 1 103 ? -18.380 -0.196 6.286 1.00 76.44 103 THR A C 1
ATOM 831 O O . THR A 1 103 ? -17.462 -0.989 6.095 1.00 76.44 103 THR A O 1
ATOM 834 N N . ARG A 1 104 ? -19.658 -0.598 6.382 1.00 62.50 104 ARG A N 1
ATOM 835 C CA . ARG A 1 104 ? -20.132 -2.006 6.429 1.00 62.50 104 ARG A CA 1
ATOM 836 C C . ARG A 1 104 ? -19.624 -2.941 5.320 1.00 62.50 104 ARG A C 1
ATOM 838 O O . ARG A 1 104 ? -19.803 -4.149 5.424 1.00 62.50 104 ARG A O 1
ATOM 845 N N . ALA A 1 105 ? -19.067 -2.414 4.232 1.00 61.94 105 ALA A N 1
ATOM 846 C CA . ALA A 1 105 ? -18.606 -3.226 3.111 1.00 61.94 105 ALA A CA 1
ATOM 847 C C . ALA A 1 105 ? -17.292 -3.969 3.420 1.00 61.94 105 ALA A C 1
ATOM 849 O O . ALA A 1 105 ? -17.151 -5.135 3.055 1.00 61.94 105 ALA A O 1
ATOM 850 N N . VAL A 1 106 ? -16.372 -3.336 4.158 1.00 64.00 106 VAL A N 1
ATOM 851 C CA . VAL A 1 106 ? -15.044 -3.909 4.446 1.00 64.00 106 VAL A CA 1
ATOM 852 C C . VAL A 1 106 ? -15.110 -4.940 5.583 1.00 64.00 106 VAL A C 1
ATOM 854 O O . VAL A 1 106 ? -14.429 -5.961 5.538 1.00 64.00 106 VAL A O 1
ATOM 857 N N . GLU A 1 107 ? -16.008 -4.720 6.548 1.00 64.81 107 GLU A N 1
ATOM 858 C CA . GLU A 1 107 ? -16.256 -5.568 7.729 1.00 64.81 107 GLU A CA 1
ATOM 859 C C . GLU A 1 107 ? -16.619 -7.026 7.378 1.00 64.81 107 GLU A C 1
ATOM 861 O O . GLU A 1 107 ? -16.410 -7.941 8.167 1.00 64.81 107 GLU A O 1
ATOM 866 N N . SER A 1 108 ? -17.124 -7.275 6.165 1.00 73.81 108 SER A N 1
ATOM 867 C CA . SER A 1 108 ? -17.474 -8.625 5.703 1.00 73.81 108 SER A CA 1
ATOM 868 C C . SER A 1 108 ? -16.271 -9.513 5.338 1.00 73.81 108 SER A C 1
ATOM 870 O O . SER A 1 108 ? -16.444 -10.720 5.155 1.00 73.81 108 SER A O 1
ATOM 872 N N . SER A 1 109 ? -15.058 -8.952 5.233 1.00 86.88 109 SER A N 1
ATOM 873 C CA . SER A 1 109 ? -13.839 -9.704 4.907 1.00 86.88 109 SER A CA 1
ATOM 874 C C . SER A 1 109 ? -13.135 -10.203 6.168 1.00 86.88 109 SER A C 1
ATOM 876 O O . SER A 1 109 ? -12.696 -9.426 7.017 1.00 86.88 109 SER A O 1
ATOM 878 N N . LEU A 1 110 ? -12.938 -11.521 6.247 1.00 90.12 110 LEU A N 1
ATOM 879 C CA . LEU A 1 110 ? -12.200 -12.161 7.336 1.00 90.12 110 LEU A CA 1
ATOM 880 C C . LEU A 1 110 ? -10.745 -11.669 7.408 1.00 90.12 110 LEU A C 1
ATOM 882 O O . LEU A 1 110 ? -10.189 -11.471 8.492 1.00 90.12 110 LEU A O 1
ATOM 886 N N . GLU A 1 111 ? -10.120 -11.469 6.251 1.00 92.44 111 GLU A N 1
ATOM 887 C CA . GLU A 1 111 ? -8.755 -10.974 6.118 1.00 92.44 111 GLU A CA 1
ATOM 888 C C . GLU A 1 111 ? -8.631 -9.553 6.671 1.00 92.44 111 GLU A C 1
ATOM 890 O O . GLU A 1 111 ? -7.666 -9.247 7.381 1.00 92.44 111 GLU A O 1
ATOM 895 N N . TRP A 1 112 ? -9.628 -8.708 6.397 1.00 93.31 112 TRP A N 1
ATOM 896 C CA . TRP A 1 112 ? -9.704 -7.365 6.952 1.00 93.31 112 TRP A CA 1
ATOM 897 C C . TRP A 1 112 ? -9.880 -7.399 8.473 1.00 93.31 112 TRP A C 1
ATOM 899 O O . TRP A 1 112 ? -9.065 -6.800 9.176 1.00 93.31 112 TRP A O 1
ATOM 909 N N . CYS A 1 113 ? -10.824 -8.187 9.003 1.00 91.38 113 CYS A N 1
ATOM 910 C CA . CYS A 1 113 ? -10.988 -8.350 10.453 1.00 91.38 113 CYS A CA 1
ATOM 911 C C . CYS A 1 113 ? -9.678 -8.797 11.128 1.00 91.38 113 CYS A C 1
ATOM 913 O O . CYS A 1 113 ? -9.266 -8.230 12.142 1.00 91.38 113 CYS A O 1
ATOM 915 N N . SER A 1 114 ? -8.965 -9.769 10.542 1.00 92.75 114 SER A N 1
ATOM 916 C CA . SER A 1 114 ? -7.658 -10.211 11.052 1.00 92.75 114 SER A CA 1
ATOM 917 C C . SER A 1 114 ? -6.620 -9.085 11.037 1.00 92.75 114 SER A C 1
ATOM 919 O O . SER A 1 114 ? -5.817 -8.965 11.966 1.00 92.75 114 SER A O 1
ATOM 921 N N . CYS A 1 115 ? -6.617 -8.254 9.993 1.00 94.12 115 CYS A N 1
ATOM 922 C CA . CYS A 1 115 ? -5.730 -7.100 9.880 1.00 94.12 115 CYS A CA 1
ATOM 923 C C . CYS A 1 115 ? -5.993 -6.069 10.988 1.00 94.12 115 CYS A C 1
ATOM 925 O O . CYS A 1 115 ? -5.044 -5.608 11.632 1.00 94.12 115 CYS A O 1
ATOM 927 N N . VAL A 1 116 ? -7.265 -5.752 11.244 1.00 92.31 116 VAL A N 1
ATOM 928 C CA . VAL A 1 116 ? -7.694 -4.798 12.275 1.00 92.31 116 VAL A CA 1
ATOM 929 C C . VAL A 1 116 ? -7.306 -5.287 13.667 1.00 92.31 116 VAL A C 1
ATOM 931 O O . VAL A 1 116 ? -6.620 -4.559 14.386 1.00 92.31 116 VAL A O 1
ATOM 934 N N . ILE A 1 117 ? -7.638 -6.539 14.007 1.00 91.56 117 ILE A N 1
ATOM 935 C CA . ILE A 1 117 ? -7.297 -7.155 15.301 1.00 91.56 117 ILE A CA 1
ATOM 936 C C . ILE A 1 117 ? -5.789 -7.071 15.548 1.00 91.56 117 ILE A C 1
ATOM 938 O O . ILE A 1 117 ? -5.355 -6.464 16.526 1.00 91.56 117 ILE A O 1
ATOM 942 N N . LYS A 1 118 ? -4.976 -7.554 14.598 1.00 92.69 118 LYS A N 1
ATOM 943 C CA . LYS A 1 118 ? -3.507 -7.500 14.702 1.00 92.69 118 LYS A CA 1
ATOM 944 C C . LYS A 1 118 ? -2.975 -6.076 14.847 1.00 92.69 118 LYS A C 1
ATOM 946 O O . LYS A 1 118 ? -1.912 -5.869 15.427 1.00 92.69 118 LYS A O 1
ATOM 951 N N . THR A 1 119 ? -3.645 -5.091 14.254 1.00 93.38 119 THR A N 1
ATOM 952 C CA . THR A 1 119 ? -3.223 -3.686 14.334 1.00 93.38 119 THR A CA 1
ATOM 953 C C . THR A 1 119 ? -3.517 -3.105 15.715 1.00 93.38 119 THR A C 1
ATOM 955 O O . THR A 1 119 ? -2.669 -2.404 16.269 1.00 93.38 119 THR A O 1
ATOM 958 N N . PHE A 1 120 ? -4.669 -3.432 16.302 1.00 91.00 120 PHE A N 1
ATOM 959 C CA . PHE A 1 120 ? -5.043 -2.980 17.641 1.00 91.00 120 PHE A CA 1
ATOM 960 C C . PHE A 1 120 ? -4.273 -3.692 18.756 1.00 91.00 120 PHE A C 1
ATOM 962 O O . PHE A 1 120 ? -3.856 -3.019 19.695 1.00 91.00 120 PHE A O 1
ATOM 969 N N . GLU A 1 121 ? -4.001 -4.993 18.632 1.00 89.88 121 GLU A N 1
ATOM 970 C CA . GLU A 1 121 ? -3.159 -5.743 19.580 1.00 89.88 121 GLU A CA 1
ATOM 971 C C . GLU A 1 121 ? -1.755 -5.136 19.698 1.00 89.88 121 GLU A C 1
ATOM 973 O O . GLU A 1 121 ? -1.253 -4.911 20.796 1.00 89.88 121 GLU A O 1
ATOM 978 N N . VAL A 1 122 ? -1.130 -4.805 18.562 1.00 87.06 122 VAL A N 1
ATOM 979 C CA . VAL A 1 122 ? 0.210 -4.195 18.547 1.00 87.06 122 VAL A CA 1
ATOM 980 C C . VAL A 1 122 ? 0.191 -2.774 19.119 1.00 87.06 122 VAL A C 1
ATOM 982 O O . VAL A 1 122 ? 1.171 -2.343 19.722 1.00 87.06 122 VAL A O 1
ATOM 985 N N . PHE A 1 123 ? -0.904 -2.029 18.940 1.00 86.12 123 PHE A N 1
ATOM 986 C CA . PHE A 1 123 ? -1.034 -0.669 19.470 1.00 86.12 123 PHE A CA 1
ATOM 987 C C . PHE A 1 123 ? -1.322 -0.636 20.972 1.00 86.12 123 PHE A C 1
ATOM 989 O O . PHE A 1 123 ? -0.822 0.245 21.672 1.00 86.12 123 PHE A O 1
ATOM 996 N N . ASN A 1 124 ? -2.120 -1.581 21.468 1.00 81.44 124 ASN A N 1
ATOM 997 C CA . ASN A 1 124 ? -2.493 -1.676 22.868 1.00 81.44 124 ASN A CA 1
ATOM 998 C C . ASN A 1 124 ? -2.052 -3.030 23.450 1.00 81.44 124 ASN A C 1
ATOM 1000 O O . ASN A 1 124 ? -2.840 -3.977 23.463 1.00 81.44 124 ASN A O 1
ATOM 1004 N N . PRO A 1 125 ? -0.824 -3.126 23.992 1.00 63.28 125 PRO A N 1
ATOM 1005 C CA . PRO A 1 125 ? -0.289 -4.386 24.507 1.00 63.28 125 PRO A CA 1
ATOM 1006 C C . PRO A 1 125 ? -1.075 -4.961 25.699 1.00 63.28 125 PRO A C 1
ATOM 1008 O O . PRO A 1 125 ? -0.863 -6.113 26.061 1.00 63.28 125 PRO A O 1
ATOM 1011 N N . ILE A 1 126 ? -2.002 -4.203 26.298 1.00 55.75 126 ILE A N 1
ATOM 1012 C CA . ILE A 1 126 ? -2.870 -4.681 27.387 1.00 55.75 126 ILE A CA 1
ATOM 1013 C C . ILE A 1 126 ? -3.912 -5.694 26.873 1.00 55.75 126 ILE A C 1
ATOM 1015 O O . ILE A 1 126 ? -4.284 -6.599 27.612 1.00 55.75 126 ILE A O 1
ATOM 1019 N N . LEU A 1 127 ? -4.331 -5.611 25.602 1.00 53.50 127 LEU A N 1
ATOM 1020 C CA . LEU A 1 127 ? -5.256 -6.577 24.981 1.00 53.50 127 LEU A CA 1
ATOM 1021 C C . LEU A 1 127 ? -4.647 -7.978 24.792 1.00 53.50 127 LEU A C 1
ATOM 1023 O O . LEU A 1 127 ? -5.390 -8.930 24.614 1.00 53.50 127 LEU A O 1
ATOM 1027 N N . ILE A 1 128 ? -3.318 -8.116 24.854 1.00 50.59 128 ILE A N 1
ATOM 1028 C CA . ILE A 1 128 ? -2.603 -9.397 24.686 1.00 50.59 128 ILE A CA 1
ATOM 1029 C C . ILE A 1 128 ? -2.611 -10.229 25.991 1.00 50.59 128 ILE A C 1
ATOM 1031 O O . ILE A 1 128 ? -2.243 -11.401 25.989 1.00 50.59 128 ILE A O 1
ATOM 1035 N N . LEU A 1 129 ? -3.017 -9.633 27.119 1.00 44.25 129 LEU A N 1
ATOM 1036 C CA . LEU A 1 129 ? -2.943 -10.234 28.459 1.00 44.25 129 LEU A CA 1
ATOM 1037 C C . LEU A 1 129 ? -4.311 -10.629 29.056 1.00 44.25 129 LEU A C 1
ATOM 1039 O O . LEU A 1 129 ? -4.369 -10.950 30.245 1.00 44.25 129 LEU A O 1
ATOM 1043 N N . LEU A 1 130 ? -5.387 -10.608 28.264 1.00 43.16 130 LEU A N 1
ATOM 1044 C CA . LEU A 1 130 ? -6.739 -11.055 28.638 1.00 43.16 130 LEU A CA 1
ATOM 1045 C C . LEU A 1 130 ? -7.188 -12.202 27.730 1.00 43.16 130 LEU A C 1
ATOM 1047 O O . LEU A 1 130 ? -7.852 -13.119 28.260 1.00 43.16 130 LEU A O 1
#

Foldseek 3Di:
DDLVVLLVVLVVCVPPDCPPPVNVVSLVVNCVSDPLDPSSLVSLLVNLVVVPPVSLVVNLVSLVVNCVVVVLDLVSLLVNLVSCVSVVNLVVSQVSLVVSVVPPSNVPDPSSVVSNVVSVCVVDVVVVVD

Sequence (130 aa):
MQKDLVLKIAELLRHKDITDGRAKFWVEKAARLFPGNPAACRLKQRLLESEGEDGRDQLLDVIRTELRARPDDPDLNIRLVAVYRSSNRLRDAVLHCQEAEKTRAVESSLEWCSCVIKTFEVFNPILILL

Radius of gyration: 16.61 Å; Cα contacts (8 Å, |Δi|>4): 118; chains: 1; bounding box: 36×20×59 Å

Mean predicted aligned error: 6.81 Å

pLDDT: mean 84.92, std 11.92, range [43.16, 96.38]

Solvent-accessible surface area (backbone atoms only — not comparable to full-atom values): 7246 Å² total; per-residue (Å²): 131,65,70,70,57,42,48,52,52,33,57,62,38,70,81,45,72,61,84,41,71,67,42,46,54,36,26,56,51,24,34,70,74,36,71,89,35,68,69,30,49,53,47,42,43,54,54,22,61,73,50,48,78,83,18,42,66,62,36,51,52,53,49,53,56,49,32,76,78,42,74,53,41,44,69,58,52,45,49,50,36,51,55,25,51,80,65,76,34,51,67,61,27,50,53,49,45,62,58,49,63,74,39,75,64,30,67,75,36,69,68,36,52,52,49,46,52,58,50,50,41,72,72,38,66,71,69,76,78,117

Secondary structure (DSSP, 8-state):
--HHHHHHHHHHHTTS-TTSHHHHHHHHHHHHHSTT-HHHHHHHHHHHHHTTTTTHHHHHHHHHHHHHH-TT-HHHHHHHHHHHHHTT-HHHHHHHHHHHTTSTTGGG-HHHHHHHHHHHHHH-GGGGG-